Protein AF-A0A851LWY8-F1 (afdb_monomer)

Mean predicted aligned error: 6.27 Å

Sequence (136 aa):
DAVSKYQEVTNNLEFAKELQRSFMALSQDIQKTIKKTARREQLMREEAEQKRLKTVLELQFILEKLGDDEVRNDLKQGSNGVPVLTEEELTMLDEFYKLVYPERDMNMRLNEQYEQASIHLWDLLEGKEKPVCGTT

Secondary structure (DSSP, 8-state):
-HHHHHHHHHHHHHHHHHHHHHHHHHHHHHHHHHHHHHHHHHHHHHHHHHHHHHHHHHHHHHHHHTT-HHHHHHHHH-BTTB-SS-HHHHHHHHHHHHHHS----TTS-HHHHHHHHHHHHHHHHTT----BTTB-

Solvent-accessible surface area (backbone atoms only — not comparable to full-atom values): 7616 Å² total; per-residue (Å²): 119,70,67,61,54,51,52,50,54,50,53,52,51,52,50,50,54,50,51,50,50,50,51,53,52,52,52,52,52,50,54,53,47,53,55,53,49,53,53,50,53,50,51,52,50,53,52,50,52,52,50,51,54,50,51,51,54,53,50,54,54,50,58,60,47,60,74,35,68,68,55,44,51,49,34,45,38,38,67,96,72,45,52,72,43,51,73,68,55,50,49,34,50,54,52,46,42,47,54,63,57,58,76,88,56,89,92,54,57,70,71,64,58,49,50,58,18,49,50,55,53,50,42,58,76,68,64,44,94,48,84,47,69,93,46,91

Foldseek 3Di:
DVVVVVVVVVVVVVVVVVVVVVVVVVVVVVVVVVVVVVVVVVVVVVVVVVVLVVVVVVLLVVLVCLVDPVSVVCQQCDPPRDHVDDPLRSQLSVQLCCQLPPDDDPVDDPVVSNVRNVVSSVCVVVVPQDDDSNGD

pLDDT: mean 94.83, std 5.76, range [61.88, 98.44]

Radius of gyration: 31.28 Å; Cα contacts (8 Å, |Δi|>4): 57; chains: 1; bounding box: 80×29×85 Å

Organism: Corythaeola cristata (NCBI:txid103954)

Structure (mmCIF, N/CA/C/O backbone):
data_AF-A0A851LWY8-F1
#
_entry.id   AF-A0A851LWY8-F1
#
loop_
_atom_site.group_PDB
_atom_site.id
_atom_site.type_symbol
_atom_site.label_atom_id
_atom_site.label_alt_id
_atom_site.label_comp_id
_atom_site.label_asym_id
_atom_site.label_entity_id
_atom_site.label_seq_id
_atom_site.pdbx_PDB_ins_code
_atom_site.Cartn_x
_atom_site.Cartn_y
_atom_site.Cartn_z
_atom_site.occupancy
_atom_site.B_iso_or_equiv
_atom_site.auth_seq_id
_atom_site.auth_comp_id
_atom_site.auth_asym_id
_atom_site.auth_atom_id
_atom_site.pdbx_PDB_model_num
ATOM 1 N N . ASP A 1 1 ? 54.465 13.165 -52.991 1.00 61.88 1 ASP A N 1
ATOM 2 C CA . ASP A 1 1 ? 53.360 13.980 -52.436 1.00 61.88 1 ASP A CA 1
ATOM 3 C C . ASP A 1 1 ? 51.929 13.576 -52.787 1.00 61.88 1 ASP A C 1
ATOM 5 O O . ASP A 1 1 ? 51.082 13.728 -51.920 1.00 61.88 1 ASP A O 1
ATOM 9 N N . ALA A 1 2 ? 51.606 13.003 -53.954 1.00 67.06 2 ALA A N 1
ATOM 10 C CA . ALA A 1 2 ? 50.233 12.524 -54.218 1.00 67.06 2 ALA A CA 1
ATOM 11 C C . ALA A 1 2 ? 49.902 11.170 -53.545 1.00 67.06 2 ALA A C 1
ATOM 13 O O . ALA A 1 2 ? 48.839 11.008 -52.954 1.00 67.06 2 ALA A O 1
ATOM 14 N N . VAL A 1 3 ? 50.843 10.218 -53.580 1.00 72.06 3 VAL A N 1
ATOM 15 C CA . VAL A 1 3 ? 50.663 8.857 -53.029 1.00 72.06 3 VAL A CA 1
ATOM 16 C C . VAL A 1 3 ? 50.501 8.863 -51.501 1.00 72.06 3 VAL A C 1
ATOM 18 O O . VAL A 1 3 ? 49.652 8.156 -50.972 1.00 72.06 3 VAL A O 1
ATOM 21 N N . SER A 1 4 ? 51.256 9.710 -50.792 1.00 76.62 4 SER A N 1
ATOM 22 C CA . SER A 1 4 ? 51.157 9.843 -49.328 1.00 76.62 4 SER A CA 1
ATOM 23 C C . SER A 1 4 ? 49.780 10.363 -48.888 1.00 76.62 4 SER A C 1
ATOM 25 O O . SER A 1 4 ? 49.134 9.770 -48.028 1.00 76.62 4 SER A O 1
ATOM 27 N N . LYS A 1 5 ? 49.268 11.403 -49.565 1.00 81.19 5 LYS A N 1
ATOM 28 C CA . LYS A 1 5 ? 47.926 11.949 -49.303 1.00 81.19 5 LYS A CA 1
ATOM 29 C C . LYS A 1 5 ? 46.814 10.940 -49.594 1.00 81.19 5 LYS A C 1
ATOM 31 O O . LYS A 1 5 ? 45.820 10.905 -48.881 1.00 81.19 5 LYS A O 1
ATOM 36 N N . TYR A 1 6 ? 46.979 10.104 -50.619 1.00 85.00 6 TYR A N 1
ATOM 37 C CA . TYR A 1 6 ? 46.028 9.032 -50.915 1.00 85.00 6 TYR A CA 1
ATOM 38 C C . TYR A 1 6 ? 45.964 7.985 -49.790 1.00 85.00 6 TYR A C 1
ATOM 40 O O . TYR A 1 6 ? 44.871 7.580 -49.388 1.00 85.00 6 TYR A O 1
ATOM 48 N N . GLN A 1 7 ? 47.116 7.585 -49.241 1.00 90.56 7 GLN A N 1
ATOM 49 C CA . GLN A 1 7 ? 47.166 6.641 -48.122 1.00 90.56 7 GLN A CA 1
ATOM 50 C C . GLN A 1 7 ? 46.515 7.225 -46.863 1.00 90.56 7 GLN A C 1
ATOM 52 O O . GLN A 1 7 ? 45.733 6.547 -46.203 1.00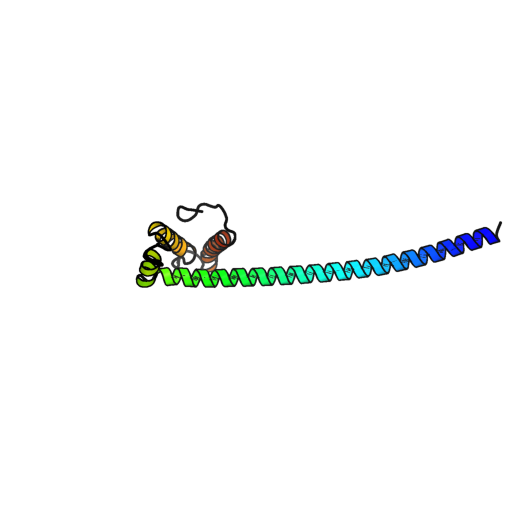 90.56 7 GLN A O 1
ATOM 57 N N . GLU A 1 8 ? 46.781 8.495 -46.559 1.00 90.56 8 GLU A N 1
ATOM 58 C CA . GLU A 1 8 ? 46.174 9.194 -45.423 1.00 90.56 8 GLU A CA 1
ATOM 59 C C . GLU A 1 8 ? 44.643 9.269 -45.544 1.00 90.56 8 GLU A C 1
ATOM 61 O O . GLU A 1 8 ? 43.925 8.936 -44.601 1.00 90.56 8 GLU A O 1
ATOM 66 N N . VAL A 1 9 ? 44.129 9.632 -46.724 1.00 92.69 9 VAL A N 1
ATOM 67 C CA . VAL A 1 9 ? 42.681 9.659 -46.993 1.00 92.69 9 VAL A CA 1
ATOM 68 C C . VAL A 1 9 ? 42.063 8.266 -46.853 1.00 92.69 9 VAL A C 1
ATOM 70 O O . VAL A 1 9 ? 40.976 8.135 -46.291 1.00 92.69 9 VAL A O 1
ATOM 73 N N . THR A 1 10 ? 42.757 7.225 -47.318 1.00 92.75 10 THR A N 1
ATOM 74 C CA . THR A 1 10 ? 42.295 5.834 -47.197 1.00 92.75 10 THR A CA 1
ATOM 75 C C . THR A 1 10 ? 42.211 5.406 -45.730 1.00 92.75 10 THR A C 1
ATOM 77 O O . THR A 1 10 ? 41.168 4.914 -45.300 1.00 92.75 10 THR A O 1
ATOM 80 N N . ASN A 1 11 ? 43.248 5.688 -44.937 1.00 94.44 11 ASN A N 1
ATOM 81 C CA . ASN A 1 11 ? 43.283 5.373 -43.507 1.00 94.44 11 ASN A CA 1
ATOM 82 C C . ASN A 1 11 ? 42.181 6.119 -42.733 1.00 94.44 11 ASN A C 1
ATOM 84 O O . ASN A 1 11 ? 41.481 5.526 -41.915 1.00 94.44 11 ASN A O 1
ATOM 88 N N . ASN A 1 12 ? 41.976 7.410 -43.017 1.00 95.25 12 ASN A N 1
ATOM 89 C CA . ASN A 1 12 ? 40.918 8.203 -42.384 1.00 95.25 12 ASN A CA 1
ATOM 90 C C . ASN A 1 12 ? 39.519 7.680 -42.736 1.00 95.25 12 ASN A C 1
ATOM 92 O O . ASN A 1 12 ? 38.622 7.688 -41.891 1.00 95.25 12 ASN A O 1
ATOM 96 N N . LEU A 1 13 ? 39.322 7.198 -43.968 1.00 95.56 13 LEU A N 1
ATOM 97 C CA . LEU A 1 13 ? 38.064 6.588 -44.390 1.00 95.56 13 LEU A CA 1
ATOM 98 C C . LEU A 1 13 ? 37.806 5.257 -43.670 1.00 95.56 13 LEU A C 1
ATOM 100 O O . LEU A 1 13 ? 36.672 4.994 -43.266 1.00 95.56 13 LEU A O 1
ATOM 104 N N . GLU A 1 14 ? 38.826 4.416 -43.512 1.00 96.12 14 GLU A N 1
ATOM 105 C CA . GLU A 1 14 ? 38.726 3.169 -42.744 1.00 96.12 14 GLU A CA 1
ATOM 106 C C . GLU A 1 14 ? 38.407 3.447 -41.276 1.00 96.12 14 GLU A C 1
ATOM 108 O O . GLU A 1 14 ? 37.432 2.899 -40.754 1.00 96.12 14 GLU A O 1
ATOM 113 N N . PHE A 1 15 ? 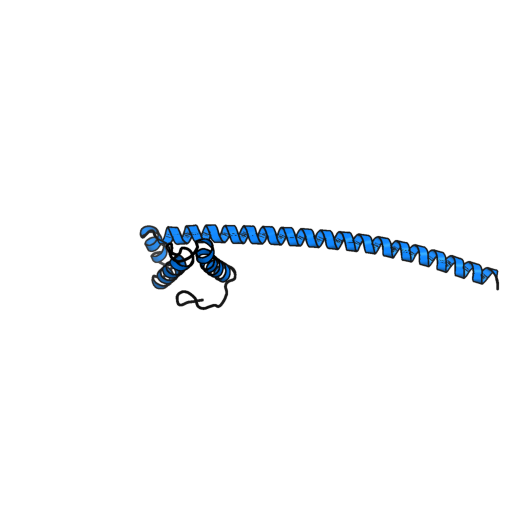39.122 4.392 -40.662 1.00 96.12 15 PHE A N 1
ATOM 114 C CA . PHE A 1 15 ? 38.850 4.849 -39.303 1.00 96.12 15 PHE A CA 1
ATOM 115 C C . PHE A 1 15 ? 37.413 5.359 -39.149 1.00 96.12 15 PHE A C 1
ATOM 117 O O . PHE A 1 15 ? 36.700 4.938 -38.241 1.00 96.12 15 PHE A O 1
ATOM 124 N N . ALA A 1 16 ? 36.937 6.210 -40.063 1.00 97.00 16 ALA A N 1
ATOM 125 C CA . ALA A 1 16 ? 35.568 6.719 -40.024 1.00 97.00 16 ALA A CA 1
ATOM 126 C C . ALA A 1 16 ? 34.523 5.593 -40.138 1.00 97.00 16 ALA A C 1
ATOM 128 O O . ALA A 1 16 ? 33.511 5.616 -39.435 1.00 97.00 16 ALA A O 1
ATOM 129 N N . LYS A 1 17 ? 34.769 4.577 -40.977 1.00 97.25 17 LYS A N 1
ATOM 130 C CA . LYS A 1 17 ? 33.889 3.401 -41.116 1.00 97.25 17 LYS A CA 1
ATOM 131 C C . LYS A 1 17 ? 33.889 2.518 -39.870 1.00 97.25 17 LYS A C 1
ATOM 133 O O . LYS A 1 17 ? 32.857 1.937 -39.531 1.00 97.25 17 LYS A O 1
ATOM 138 N N . GLU A 1 18 ? 35.028 2.350 -39.212 1.00 97.50 18 GLU A N 1
ATOM 139 C CA . GLU A 1 18 ? 35.114 1.625 -37.940 1.00 97.50 18 GLU A CA 1
ATOM 140 C C . GLU A 1 18 ? 34.430 2.394 -36.814 1.00 97.50 18 GLU A C 1
ATOM 142 O O . GLU A 1 18 ? 33.633 1.818 -36.074 1.00 97.50 18 GLU A O 1
ATOM 147 N N . LEU A 1 19 ? 34.647 3.706 -36.747 1.00 97.75 19 LEU A N 1
ATOM 148 C CA . LEU A 1 19 ? 33.991 4.583 -35.789 1.00 97.75 19 LEU A CA 1
ATOM 149 C C . LEU A 1 19 ? 32.467 4.547 -35.958 1.00 97.75 19 LEU A C 1
ATOM 151 O O . LEU A 1 19 ? 31.745 4.365 -34.979 1.00 97.75 19 LEU A O 1
ATOM 155 N N . GLN A 1 20 ? 31.968 4.635 -37.196 1.00 97.50 20 GLN A N 1
ATOM 156 C CA . GLN A 1 20 ? 30.541 4.500 -37.498 1.00 97.50 20 GLN A CA 1
ATOM 157 C C . GLN A 1 20 ? 29.990 3.151 -37.016 1.00 97.50 20 GLN A C 1
ATOM 159 O O . GLN A 1 20 ? 28.939 3.113 -36.374 1.00 97.50 20 GLN A O 1
ATOM 164 N N . ARG A 1 21 ? 30.695 2.045 -37.293 1.00 98.00 21 ARG A N 1
ATOM 165 C CA . ARG A 1 21 ? 30.289 0.703 -36.843 1.00 98.00 21 ARG A CA 1
ATOM 166 C C . ARG A 1 21 ? 30.233 0.612 -35.318 1.00 98.00 21 ARG A C 1
ATOM 168 O O . ARG A 1 21 ? 29.243 0.110 -34.786 1.00 98.00 21 ARG A O 1
ATOM 175 N N . SER A 1 22 ? 31.228 1.163 -34.627 1.00 97.94 22 SER A N 1
ATOM 176 C CA . SER A 1 22 ? 31.259 1.241 -33.163 1.00 97.94 22 SER A CA 1
ATOM 177 C C . SER A 1 22 ? 30.090 2.055 -32.602 1.00 97.94 22 SER A C 1
ATOM 179 O O . SER A 1 22 ? 29.428 1.601 -31.670 1.00 97.94 22 SER A O 1
ATOM 181 N N . PHE A 1 23 ? 29.761 3.207 -33.196 1.00 98.06 23 PHE A N 1
ATOM 182 C CA . PHE A 1 23 ? 28.597 4.004 -32.784 1.00 98.06 23 PHE A CA 1
ATOM 183 C C . PHE A 1 23 ? 27.271 3.277 -33.007 1.00 98.06 23 PHE A C 1
ATOM 185 O O . PHE A 1 23 ? 26.384 3.349 -32.157 1.00 98.06 23 PHE A O 1
ATOM 192 N N . MET A 1 24 ? 27.122 2.558 -34.121 1.00 97.94 24 MET A N 1
ATOM 193 C CA . MET A 1 24 ? 25.915 1.772 -34.385 1.00 97.94 24 MET A CA 1
ATOM 194 C C . MET A 1 24 ? 25.749 0.635 -33.374 1.00 97.94 24 MET A C 1
ATOM 196 O O . MET A 1 24 ? 24.648 0.448 -32.855 1.00 97.94 24 MET A O 1
ATOM 200 N N . ALA A 1 25 ? 26.829 -0.086 -33.059 1.00 98.06 25 ALA A N 1
ATOM 201 C CA . ALA A 1 25 ? 26.817 -1.131 -32.038 1.00 98.06 25 ALA A CA 1
ATOM 202 C C . ALA A 1 25 ? 26.459 -0.555 -30.658 1.00 98.06 25 ALA A C 1
ATOM 204 O O . ALA A 1 25 ? 25.515 -1.022 -30.019 1.00 98.06 25 ALA A O 1
ATOM 205 N N . LEU A 1 26 ? 27.120 0.535 -30.256 1.00 98.00 26 LEU A N 1
ATOM 206 C CA . LEU A 1 26 ? 26.842 1.220 -28.994 1.00 98.00 26 LEU A CA 1
ATOM 207 C C . LEU A 1 26 ? 25.388 1.705 -28.911 1.00 98.00 26 LEU A C 1
ATOM 209 O O . LEU A 1 26 ? 24.731 1.527 -27.888 1.00 98.00 26 LEU A O 1
ATOM 213 N N . SER A 1 27 ? 24.853 2.280 -29.990 1.00 97.81 27 SER A N 1
ATOM 214 C CA . SER A 1 27 ? 23.461 2.737 -30.047 1.00 97.81 27 SER A CA 1
ATOM 215 C C . SER A 1 27 ? 22.469 1.586 -29.842 1.00 97.81 27 SER A C 1
ATOM 217 O O . SER A 1 27 ? 21.505 1.720 -29.081 1.00 97.81 27 SER A O 1
ATOM 219 N N . GLN A 1 28 ? 22.723 0.428 -30.459 1.00 98.12 28 GLN A N 1
ATOM 220 C CA . GLN A 1 28 ? 21.902 -0.770 -30.266 1.00 98.12 28 GLN A CA 1
ATOM 221 C C . GLN A 1 28 ? 21.979 -1.296 -28.829 1.00 98.12 28 GLN A C 1
ATOM 223 O O . GLN A 1 28 ? 20.955 -1.690 -28.265 1.00 98.12 28 GLN A O 1
ATOM 228 N N . ASP A 1 29 ? 23.161 -1.285 -28.220 1.00 98.12 29 ASP A N 1
ATOM 229 C CA . ASP A 1 29 ? 23.343 -1.751 -26.845 1.00 98.12 29 ASP A CA 1
ATOM 230 C C . ASP A 1 29 ? 22.691 -0.811 -25.826 1.00 98.12 29 ASP A C 1
ATOM 232 O O . ASP A 1 29 ? 22.045 -1.279 -24.881 1.00 98.12 29 ASP A O 1
ATOM 236 N N . ILE A 1 30 ? 22.740 0.502 -26.061 1.00 98.12 30 ILE A N 1
ATOM 237 C CA . ILE A 1 30 ? 21.986 1.492 -25.279 1.00 98.12 30 ILE A CA 1
ATOM 238 C C . ILE A 1 30 ? 20.481 1.221 -25.398 1.00 98.12 30 ILE A C 1
ATOM 240 O O . ILE A 1 30 ? 19.796 1.115 -24.382 1.00 98.12 30 ILE A O 1
ATOM 244 N N . GLN A 1 31 ? 19.959 1.026 -26.613 1.00 97.94 31 GLN A N 1
ATOM 245 C CA . GLN A 1 31 ? 18.541 0.711 -26.845 1.00 97.94 31 GLN A CA 1
AT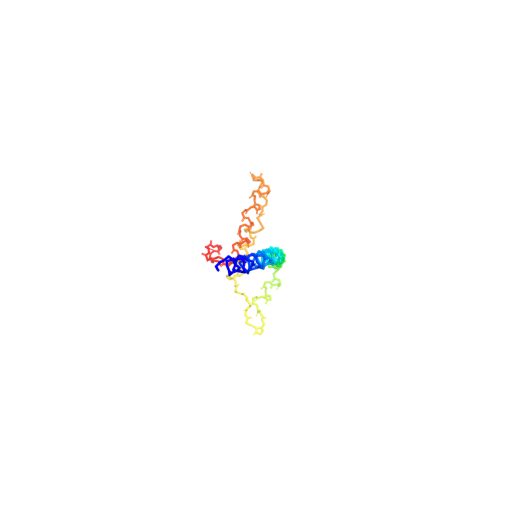OM 246 C C . GLN A 1 31 ? 18.096 -0.564 -26.112 1.00 97.94 31 GLN A C 1
ATOM 248 O O . GLN A 1 31 ? 17.036 -0.585 -25.479 1.00 97.94 31 GLN A O 1
ATOM 253 N N . LYS A 1 32 ? 18.904 -1.631 -26.162 1.00 98.12 32 LYS A N 1
ATOM 254 C CA . LYS A 1 32 ? 18.638 -2.878 -25.426 1.00 98.12 32 LYS A CA 1
ATOM 255 C C . LYS A 1 32 ? 18.640 -2.649 -23.918 1.00 98.12 32 LYS A C 1
ATOM 257 O O . LYS A 1 32 ? 17.750 -3.148 -23.229 1.00 98.12 32 LYS A O 1
ATOM 262 N N . THR A 1 33 ? 19.609 -1.889 -23.416 1.00 98.12 33 THR A N 1
ATOM 263 C CA . THR A 1 33 ? 19.742 -1.584 -21.987 1.00 98.12 33 THR A CA 1
ATOM 264 C C . THR A 1 33 ? 18.549 -0.776 -21.486 1.00 98.12 33 THR A C 1
ATOM 266 O O . THR A 1 33 ? 17.936 -1.176 -20.502 1.00 98.12 33 THR A O 1
ATOM 269 N N . ILE A 1 34 ? 18.135 0.270 -22.209 1.00 98.31 34 ILE A N 1
ATOM 270 C CA . ILE A 1 34 ? 16.945 1.072 -21.882 1.00 98.31 34 ILE A CA 1
ATOM 271 C C . ILE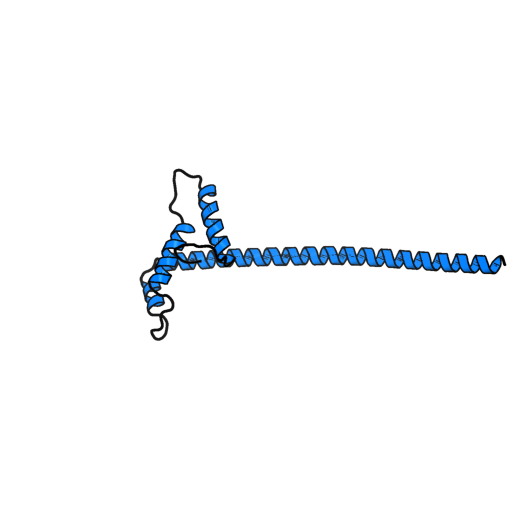 A 1 34 ? 15.703 0.181 -21.791 1.00 98.31 34 ILE A C 1
ATOM 273 O O . ILE A 1 34 ? 14.999 0.208 -20.783 1.00 98.31 34 ILE A O 1
ATOM 277 N N . LYS A 1 35 ? 15.455 -0.665 -22.801 1.00 98.06 35 LYS A N 1
ATOM 278 C CA . LYS A 1 35 ? 14.299 -1.580 -22.799 1.00 98.06 35 LYS A CA 1
ATOM 279 C C . LYS A 1 35 ? 14.345 -2.568 -21.632 1.00 98.06 35 LYS A C 1
ATOM 281 O O . LYS A 1 35 ? 13.317 -2.836 -21.014 1.00 98.06 35 LYS A O 1
ATOM 286 N N . LYS A 1 36 ? 15.526 -3.112 -21.322 1.00 98.25 36 LYS A N 1
ATOM 287 C CA . LYS A 1 36 ? 15.711 -4.060 -20.216 1.00 98.25 36 LYS A CA 1
ATOM 288 C C . LYS A 1 36 ? 15.468 -3.396 -18.860 1.00 98.25 36 LYS A C 1
ATOM 290 O O . LYS A 1 36 ? 14.780 -3.985 -18.029 1.00 98.25 36 LYS A O 1
ATOM 295 N N . THR A 1 37 ? 15.995 -2.193 -18.650 1.00 97.94 37 THR A N 1
ATOM 296 C CA . THR A 1 37 ? 15.795 -1.426 -17.415 1.00 97.94 37 THR A CA 1
ATOM 297 C C . THR A 1 37 ? 14.332 -1.031 -17.248 1.00 97.94 37 THR A C 1
ATOM 299 O O . THR A 1 37 ? 13.757 -1.341 -16.212 1.00 97.94 37 THR A O 1
ATOM 302 N N . ALA A 1 38 ? 13.689 -0.492 -18.288 1.00 98.25 38 ALA A N 1
ATOM 303 C CA . ALA A 1 38 ? 12.272 -0.125 -18.241 1.00 98.25 38 ALA A CA 1
ATOM 304 C C . ALA A 1 38 ? 11.367 -1.325 -17.910 1.00 98.25 38 ALA A C 1
ATOM 306 O O . ALA A 1 38 ? 10.485 -1.225 -17.060 1.00 98.25 38 ALA A O 1
ATOM 307 N N . ARG A 1 39 ? 11.622 -2.491 -18.524 1.00 98.31 39 ARG A N 1
ATOM 308 C CA . ARG A 1 39 ? 10.877 -3.724 -18.222 1.00 98.31 39 ARG A CA 1
ATOM 309 C C . ARG A 1 39 ? 11.098 -4.193 -16.783 1.00 98.31 39 ARG A C 1
ATOM 311 O O . ARG A 1 39 ? 10.161 -4.658 -16.142 1.00 98.31 39 ARG A O 1
ATOM 318 N N . ARG A 1 40 ? 12.331 -4.098 -16.278 1.00 98.31 40 ARG A N 1
ATOM 319 C CA . ARG A 1 40 ? 12.657 -4.468 -14.895 1.00 98.31 40 ARG A CA 1
ATOM 320 C C . ARG A 1 40 ? 11.963 -3.544 -13.897 1.00 98.31 40 ARG A C 1
ATOM 322 O O . ARG A 1 40 ? 11.390 -4.039 -12.936 1.00 98.31 40 ARG A O 1
ATOM 329 N N . GLU A 1 41 ? 11.998 -2.236 -14.132 1.00 98.19 41 GLU A N 1
ATOM 330 C CA . GLU A 1 41 ? 11.315 -1.247 -13.292 1.00 98.19 41 GLU A CA 1
ATOM 331 C C . GLU A 1 41 ? 9.803 -1.454 -13.286 1.00 98.19 41 GLU A C 1
ATOM 333 O O . GLU A 1 41 ? 9.189 -1.392 -12.226 1.00 98.19 41 GLU A O 1
ATOM 338 N N . GLN A 1 42 ? 9.204 -1.746 -14.445 1.00 98.31 42 GLN A N 1
ATOM 339 C CA . GLN A 1 42 ? 7.785 -2.081 -14.523 1.00 98.31 42 GLN A CA 1
ATOM 340 C C . GLN A 1 42 ? 7.452 -3.299 -13.656 1.00 98.31 42 GLN A C 1
ATOM 342 O O . GLN A 1 42 ? 6.562 -3.208 -12.819 1.00 98.31 42 GLN A O 1
ATOM 347 N N . LEU A 1 43 ? 8.200 -4.398 -13.799 1.00 98.38 43 LEU A N 1
ATOM 348 C CA . LEU A 1 43 ? 7.963 -5.611 -13.012 1.00 98.38 43 LEU A CA 1
ATOM 349 C C . LEU A 1 43 ? 8.124 -5.358 -11.504 1.00 98.38 43 LEU A C 1
ATOM 351 O O . LEU A 1 43 ? 7.328 -5.843 -10.709 1.00 98.38 43 LEU A O 1
ATOM 355 N N . MET A 1 44 ? 9.131 -4.573 -11.109 1.00 98.19 44 MET A N 1
ATOM 356 C CA . MET A 1 44 ? 9.339 -4.196 -9.707 1.00 98.19 44 MET A CA 1
ATOM 357 C C . MET A 1 44 ? 8.194 -3.338 -9.157 1.00 98.19 44 MET A C 1
ATOM 359 O O . MET A 1 44 ? 7.806 -3.525 -8.006 1.00 98.19 44 MET A O 1
ATOM 363 N N . ARG A 1 45 ? 7.638 -2.419 -9.960 1.00 98.12 45 ARG A N 1
ATOM 364 C CA . ARG A 1 45 ? 6.455 -1.633 -9.575 1.00 98.12 45 ARG A CA 1
ATOM 365 C C . ARG A 1 45 ? 5.222 -2.518 -9.410 1.00 98.12 45 ARG A C 1
ATOM 367 O O . ARG A 1 45 ? 4.568 -2.425 -8.379 1.00 98.12 45 ARG A O 1
ATOM 374 N N . GLU A 1 46 ? 4.959 -3.413 -10.361 1.00 98.31 46 GLU A N 1
ATOM 375 C CA . GLU A 1 46 ? 3.835 -4.360 -10.292 1.00 98.31 46 GLU A CA 1
ATOM 376 C C . GLU A 1 46 ? 3.945 -5.276 -9.060 1.00 98.31 46 GLU A C 1
ATOM 378 O O . GLU A 1 46 ? 2.966 -5.482 -8.344 1.00 98.31 46 GLU A O 1
ATOM 383 N N . GLU A 1 47 ? 5.144 -5.782 -8.752 1.00 98.38 47 GLU A N 1
ATOM 384 C CA . GLU A 1 47 ? 5.380 -6.592 -7.551 1.00 98.38 47 GLU A CA 1
ATOM 385 C C . GLU A 1 47 ? 5.165 -5.780 -6.261 1.00 98.38 47 GLU A C 1
ATOM 387 O O . GLU A 1 47 ? 4.584 -6.282 -5.296 1.00 98.38 47 GLU A O 1
ATOM 392 N N . ALA A 1 48 ? 5.608 -4.520 -6.231 1.00 97.38 48 ALA A N 1
ATOM 393 C CA . ALA A 1 48 ? 5.395 -3.635 -5.088 1.00 97.38 48 ALA A CA 1
ATOM 394 C C . ALA A 1 48 ? 3.906 -3.310 -4.878 1.00 97.38 48 ALA A C 1
ATOM 396 O O . ALA A 1 48 ? 3.434 -3.325 -3.742 1.00 97.38 48 ALA A O 1
ATOM 397 N N . GLU A 1 49 ? 3.151 -3.072 -5.951 1.00 97.50 49 GLU A N 1
ATOM 398 C CA . GLU A 1 49 ? 1.699 -2.858 -5.898 1.00 97.50 49 GLU A CA 1
ATOM 399 C C . GLU A 1 49 ? 0.957 -4.106 -5.407 1.00 97.50 49 GLU A C 1
ATOM 401 O O . GLU A 1 49 ? 0.093 -3.999 -4.537 1.00 97.50 49 GLU A O 1
ATOM 406 N N . GLN A 1 50 ? 1.340 -5.300 -5.873 1.00 98.38 50 GLN A N 1
ATOM 407 C CA . GLN A 1 50 ? 0.775 -6.560 -5.378 1.00 98.38 50 GLN A CA 1
ATOM 408 C C . GLN A 1 50 ? 1.060 -6.774 -3.888 1.00 98.38 50 GLN A C 1
ATOM 410 O O . GLN A 1 50 ? 0.172 -7.199 -3.148 1.00 98.38 50 GLN A O 1
ATOM 415 N N . LYS A 1 51 ? 2.276 -6.453 -3.425 1.00 98.00 51 LYS A N 1
ATOM 416 C CA . LYS A 1 51 ? 2.623 -6.517 -1.997 1.00 98.00 51 LYS A CA 1
ATOM 417 C C . LYS A 1 51 ? 1.802 -5.531 -1.174 1.00 98.00 51 LYS A C 1
ATOM 419 O O . LYS A 1 51 ? 1.264 -5.935 -0.151 1.00 98.00 51 LYS A O 1
ATOM 424 N N . ARG A 1 52 ? 1.642 -4.287 -1.637 1.00 97.81 52 ARG A N 1
ATOM 425 C CA . ARG A 1 52 ? 0.779 -3.297 -0.972 1.00 97.81 52 ARG A CA 1
ATOM 426 C C . ARG A 1 52 ? -0.663 -3.785 -0.884 1.00 97.81 52 ARG A C 1
ATOM 428 O O . ARG A 1 52 ? -1.237 -3.748 0.197 1.00 97.81 52 ARG A O 1
ATOM 435 N N . LEU A 1 53 ? -1.227 -4.298 -1.980 1.00 98.25 53 LEU A N 1
ATOM 436 C CA . LEU A 1 53 ? -2.589 -4.838 -1.985 1.00 98.25 53 LEU A CA 1
ATOM 437 C C . LEU A 1 53 ? -2.735 -6.007 -1.005 1.00 98.25 53 LEU A C 1
ATOM 439 O O . LEU A 1 53 ? -3.699 -6.049 -0.247 1.00 98.25 53 LEU A O 1
ATOM 443 N N . LYS A 1 54 ? -1.760 -6.922 -0.970 1.00 98.44 54 LYS A N 1
ATOM 444 C CA . LYS A 1 54 ? -1.719 -7.999 0.024 1.00 98.44 54 LYS A CA 1
ATOM 445 C C . LYS A 1 54 ? -1.744 -7.432 1.451 1.00 98.44 54 LYS A C 1
ATOM 447 O O . LYS A 1 54 ? -2.551 -7.887 2.252 1.00 98.44 54 LYS A O 1
ATOM 452 N N . THR A 1 55 ? -0.906 -6.443 1.755 1.00 98.12 55 THR A N 1
ATOM 453 C CA . THR A 1 55 ? -0.847 -5.829 3.090 1.00 98.12 55 THR A CA 1
ATOM 454 C C . THR A 1 55 ? -2.156 -5.135 3.467 1.00 98.12 55 THR A C 1
ATOM 456 O O . THR A 1 55 ? -2.577 -5.242 4.615 1.00 98.12 55 THR A O 1
ATOM 459 N N . VAL A 1 56 ? -2.848 -4.494 2.516 1.00 98.25 56 VAL A N 1
ATOM 460 C CA . VAL A 1 56 ? -4.202 -3.960 2.755 1.00 98.25 56 VAL A CA 1
ATOM 461 C C . VAL A 1 56 ? -5.153 -5.081 3.164 1.00 98.25 56 VAL A C 1
ATOM 463 O O . VAL A 1 56 ? -5.839 -4.939 4.168 1.00 98.25 56 VAL A O 1
ATOM 466 N N . LEU A 1 57 ? -5.171 -6.204 2.442 1.00 98.19 57 LEU A N 1
ATOM 467 C CA . LEU A 1 57 ? -6.054 -7.333 2.765 1.00 98.19 57 LEU A CA 1
ATOM 468 C C . LEU A 1 57 ? -5.730 -7.961 4.132 1.00 98.19 57 LEU A C 1
ATOM 470 O O . LEU A 1 57 ? -6.641 -8.327 4.871 1.00 98.19 57 LEU A O 1
ATOM 474 N N . GLU A 1 58 ? -4.447 -8.071 4.485 1.00 98.12 58 GLU A N 1
ATOM 475 C CA . GLU A 1 58 ? -4.012 -8.551 5.805 1.00 98.12 58 GLU A CA 1
ATOM 476 C C . GLU A 1 58 ? -4.476 -7.609 6.923 1.00 98.12 58 GLU A C 1
ATOM 478 O O . GLU A 1 58 ? -5.046 -8.066 7.912 1.00 98.12 58 GLU A O 1
ATOM 483 N N . LEU A 1 59 ? -4.290 -6.298 6.751 1.00 97.62 59 LEU A N 1
ATOM 484 C CA . LEU A 1 59 ? -4.749 -5.290 7.706 1.00 97.62 59 LEU A CA 1
ATOM 485 C C . LEU A 1 59 ? -6.269 -5.323 7.871 1.00 97.62 59 LEU A C 1
ATOM 487 O O . LEU A 1 59 ? -6.767 -5.300 8.990 1.00 97.62 59 LEU A O 1
ATOM 491 N N . GLN A 1 60 ? -6.996 -5.389 6.761 1.00 96.38 60 GLN A N 1
ATOM 492 C CA . GLN A 1 60 ? -8.451 -5.488 6.741 1.00 96.38 60 GLN A CA 1
ATOM 493 C C . GLN A 1 60 ? -8.948 -6.681 7.561 1.00 96.38 60 GLN A C 1
ATOM 495 O O . GLN A 1 60 ? -9.809 -6.519 8.423 1.00 96.38 60 GLN A O 1
ATOM 500 N N . PHE A 1 61 ? -8.340 -7.852 7.358 1.00 97.00 61 PHE A N 1
ATOM 501 C CA . PHE A 1 61 ? -8.626 -9.042 8.154 1.00 97.00 61 PHE A CA 1
ATOM 502 C C . PHE A 1 61 ? -8.314 -8.835 9.642 1.00 97.00 61 PHE A C 1
ATOM 504 O O . PHE A 1 61 ? -9.114 -9.212 10.494 1.00 97.00 61 PHE A O 1
ATOM 511 N N . ILE A 1 62 ? -7.164 -8.237 9.967 1.00 96.06 62 ILE A N 1
ATOM 512 C CA . ILE A 1 62 ? -6.771 -7.983 11.359 1.00 96.06 62 ILE A CA 1
ATOM 513 C C . ILE A 1 62 ? -7.780 -7.060 12.040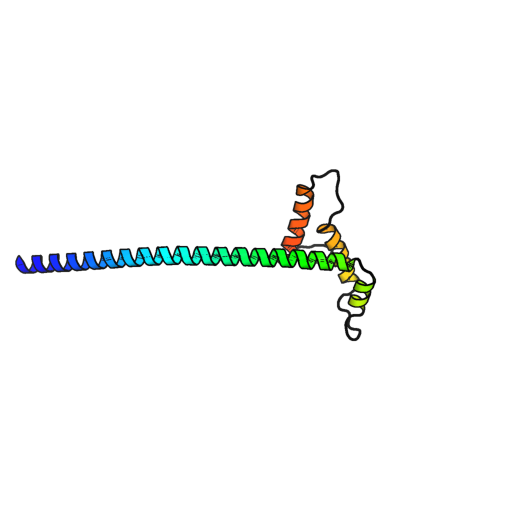 1.00 96.06 62 ILE A C 1
ATOM 515 O O . ILE A 1 62 ? -8.266 -7.402 13.112 1.00 96.06 62 ILE A O 1
ATOM 519 N N . LEU A 1 63 ? -8.128 -5.930 11.421 1.00 96.75 63 LEU A N 1
ATOM 520 C CA . LEU A 1 63 ? -9.068 -4.976 12.008 1.00 96.75 63 LEU A CA 1
ATOM 521 C C . LEU A 1 63 ? -10.458 -5.594 12.211 1.00 96.75 63 LEU A C 1
ATOM 523 O O . LEU A 1 63 ? -11.081 -5.356 13.239 1.00 96.75 63 LEU A O 1
ATOM 527 N N . GLU A 1 64 ? -10.917 -6.446 11.290 1.00 96.00 64 GLU A N 1
ATOM 528 C CA . GLU A 1 64 ? -12.160 -7.204 11.471 1.00 96.00 64 GLU A CA 1
ATOM 529 C C . GLU A 1 64 ? -12.072 -8.161 12.674 1.00 96.00 64 GLU A C 1
ATOM 531 O O . GLU A 1 64 ? -13.010 -8.260 13.466 1.00 96.00 64 GLU A O 1
ATOM 536 N N . LYS A 1 65 ? -10.926 -8.829 12.869 1.00 96.00 65 LYS A N 1
ATOM 537 C CA . LYS A 1 65 ? -10.688 -9.701 14.032 1.00 96.00 65 LYS A CA 1
ATOM 538 C C . LYS A 1 65 ? -10.574 -8.956 15.354 1.00 96.00 65 LYS A C 1
ATOM 540 O O . LYS A 1 65 ? -10.878 -9.548 16.384 1.00 96.00 65 LYS A O 1
ATOM 545 N N . LEU A 1 66 ? -10.207 -7.679 15.348 1.00 96.12 66 LEU A N 1
ATOM 546 C CA . LEU A 1 66 ? -10.203 -6.855 16.560 1.00 96.12 66 LEU A CA 1
ATOM 547 C C . LEU A 1 66 ? -11.607 -6.499 17.063 1.00 96.12 66 LEU A C 1
ATOM 549 O O . LEU A 1 66 ? -11.717 -5.960 18.162 1.00 96.12 66 LEU A O 1
ATOM 553 N N . GLY A 1 67 ? -12.663 -6.822 16.309 1.00 94.25 67 GLY A N 1
ATOM 554 C CA . GLY A 1 67 ? -14.044 -6.786 16.796 1.00 94.25 67 GLY A CA 1
ATOM 555 C C . GLY A 1 67 ? -14.433 -7.976 17.685 1.00 94.25 67 GLY A C 1
ATOM 556 O O . GLY A 1 67 ? -15.534 -7.978 18.229 1.00 94.25 67 GLY A O 1
ATOM 557 N N . ASP A 1 68 ? -13.569 -8.988 17.823 1.00 97.25 68 ASP A N 1
ATOM 558 C CA . ASP A 1 68 ? -13.788 -10.160 18.674 1.00 97.25 68 ASP A CA 1
ATOM 559 C C . ASP A 1 68 ? -13.164 -9.949 20.064 1.00 97.25 68 ASP A C 1
ATOM 561 O O . ASP A 1 68 ? -11.949 -9.778 20.201 1.00 97.25 68 ASP A O 1
ATOM 565 N N . ASP A 1 69 ? -13.995 -9.980 21.108 1.00 96.44 69 ASP A N 1
ATOM 566 C CA . ASP A 1 69 ? -13.566 -9.778 22.493 1.00 96.44 69 ASP A CA 1
ATOM 567 C C . ASP A 1 69 ? -12.539 -10.821 22.961 1.00 96.44 69 ASP A C 1
ATOM 569 O O . ASP A 1 69 ? -11.653 -10.483 23.750 1.00 96.44 69 ASP A O 1
ATOM 573 N N . GLU A 1 70 ? -12.613 -12.071 22.486 1.00 95.75 70 GLU A N 1
ATOM 574 C CA . GLU A 1 70 ? -11.622 -13.101 22.828 1.00 95.75 70 GLU A CA 1
ATOM 575 C C . GLU A 1 70 ? -10.256 -12.733 22.244 1.00 95.75 70 GLU A C 1
ATOM 577 O O . GLU A 1 70 ? -9.262 -12.702 22.971 1.00 95.75 70 GLU A O 1
ATOM 582 N N . VAL A 1 71 ? -10.218 -12.321 20.973 1.00 95.25 71 VAL A N 1
ATOM 583 C CA . VAL A 1 71 ? -8.986 -11.873 20.302 1.00 95.25 71 VAL A CA 1
ATOM 584 C C . VAL A 1 71 ? -8.389 -10.653 21.005 1.00 95.25 71 VAL A C 1
ATOM 586 O O . VAL A 1 71 ? -7.181 -10.599 21.244 1.00 95.25 71 VAL A O 1
ATOM 589 N N . ARG A 1 72 ? -9.215 -9.669 21.377 1.00 96.31 72 ARG A N 1
ATOM 590 C CA . ARG A 1 72 ? -8.748 -8.481 22.112 1.00 96.31 72 ARG A CA 1
ATOM 591 C C . ARG A 1 72 ? -8.184 -8.850 23.479 1.00 96.31 72 ARG A C 1
ATOM 593 O O . ARG A 1 72 ? -7.156 -8.310 23.887 1.00 96.31 72 ARG A O 1
ATOM 600 N N . ASN A 1 73 ? -8.849 -9.749 24.200 1.00 94.75 73 ASN A N 1
ATOM 601 C CA . ASN A 1 73 ? -8.382 -10.210 25.503 1.00 94.75 73 ASN A CA 1
ATOM 602 C C . ASN A 1 73 ? -7.053 -10.961 25.387 1.00 94.75 73 ASN A C 1
ATOM 604 O O . ASN A 1 73 ? -6.152 -10.696 26.185 1.00 94.75 73 ASN A O 1
ATOM 608 N N . ASP A 1 74 ? -6.894 -11.805 24.371 1.00 94.25 74 ASP A N 1
ATOM 609 C CA . ASP A 1 74 ? -5.640 -12.503 24.087 1.00 94.25 74 ASP A CA 1
ATOM 610 C C . ASP A 1 74 ? -4.503 -11.523 23.772 1.00 94.25 74 ASP A C 1
ATOM 612 O O . ASP A 1 74 ? -3.396 -11.674 24.288 1.00 94.25 74 ASP A O 1
ATOM 616 N N . LEU A 1 75 ? -4.763 -10.469 22.992 1.00 94.94 75 LEU A N 1
ATOM 617 C CA . LEU A 1 75 ? -3.765 -9.435 22.684 1.00 94.94 75 LEU A CA 1
ATOM 618 C C . LEU A 1 75 ? -3.372 -8.610 23.917 1.00 94.94 75 LEU A C 1
ATOM 620 O O . LEU A 1 75 ? -2.195 -8.279 24.079 1.00 94.94 75 LEU A O 1
ATOM 624 N N . LYS A 1 76 ? -4.321 -8.324 24.814 1.00 94.56 76 LYS A N 1
ATOM 625 C CA . LYS A 1 76 ? -4.050 -7.624 26.081 1.00 94.56 76 LYS A CA 1
ATOM 626 C C . LYS A 1 76 ? -3.283 -8.475 27.083 1.00 94.56 76 LYS A C 1
ATOM 628 O O . LYS A 1 76 ? -2.474 -7.945 27.837 1.00 94.56 76 LYS A O 1
ATOM 633 N N . GLN A 1 77 ? -3.536 -9.780 27.124 1.00 92.69 77 GLN A N 1
ATOM 634 C CA . GLN A 1 77 ? -2.790 -10.700 27.988 1.00 92.69 77 GLN A CA 1
ATOM 635 C C . GLN A 1 77 ? -1.404 -11.010 27.412 1.00 92.69 77 GLN A C 1
ATOM 637 O O . GLN A 1 77 ? -0.424 -11.119 28.155 1.00 92.69 77 GLN A O 1
ATOM 642 N N . GLY A 1 78 ? -1.337 -11.132 26.087 1.00 89.62 78 GLY A N 1
ATOM 643 C CA . GLY A 1 78 ? -0.155 -11.465 25.314 1.00 89.62 78 GLY A CA 1
ATOM 644 C C . GLY A 1 78 ? 0.518 -12.769 25.738 1.00 89.62 78 GLY A C 1
ATOM 645 O O . GLY A 1 78 ? -0.115 -13.698 26.238 1.00 89.62 78 GLY A O 1
ATOM 646 N N . SER A 1 79 ? 1.828 -12.869 25.506 1.00 83.62 79 SER A N 1
ATOM 647 C CA . SER A 1 79 ? 2.603 -14.073 25.832 1.00 83.62 79 SER A CA 1
ATOM 648 C C . SER A 1 79 ? 3.368 -13.878 27.134 1.00 83.62 79 SER A C 1
ATOM 650 O O . SER A 1 79 ? 4.043 -12.867 27.321 1.00 83.62 79 SER A O 1
ATOM 652 N N . ASN A 1 80 ? 3.273 -14.848 28.047 1.00 80.19 80 ASN A N 1
ATOM 653 C CA . ASN A 1 80 ? 3.859 -14.774 29.391 1.00 80.19 80 ASN A CA 1
ATOM 654 C C . ASN A 1 80 ? 3.406 -13.540 30.202 1.00 80.19 80 ASN A C 1
ATOM 656 O O . ASN A 1 80 ? 4.159 -13.041 31.037 1.00 80.19 80 ASN A O 1
ATOM 660 N N . GLY A 1 81 ? 2.188 -13.043 29.952 1.00 79.44 81 GLY A N 1
ATOM 661 C CA . GLY A 1 81 ? 1.626 -11.877 30.639 1.00 79.44 81 GLY A CA 1
ATOM 662 C C . GLY A 1 81 ? 2.196 -10.529 30.189 1.00 79.44 81 GLY A C 1
ATOM 663 O O . GLY A 1 81 ? 1.935 -9.528 30.852 1.00 79.44 81 GLY A O 1
ATOM 664 N N . VAL A 1 82 ? 2.989 -10.491 29.109 1.00 81.19 82 VAL A N 1
ATOM 665 C CA . VAL A 1 82 ? 3.427 -9.244 28.467 1.00 81.19 82 VAL A CA 1
ATOM 666 C C . VAL A 1 82 ? 2.403 -8.884 27.388 1.00 81.19 82 VAL A C 1
ATOM 668 O O . VAL A 1 82 ? 2.341 -9.613 26.393 1.00 81.19 82 VAL A O 1
ATOM 671 N N . PRO A 1 83 ? 1.626 -7.794 27.556 1.00 88.56 83 PRO A N 1
ATOM 672 C CA . PRO A 1 83 ? 0.632 -7.370 26.575 1.00 88.56 83 PRO A CA 1
ATOM 673 C C . PRO A 1 83 ? 1.258 -7.155 25.198 1.00 88.56 83 PRO A C 1
ATOM 675 O O . PRO A 1 83 ? 2.341 -6.578 25.089 1.00 88.56 83 PRO A O 1
ATOM 678 N N . VAL A 1 84 ? 0.568 -7.605 24.151 1.00 94.25 84 VAL A N 1
ATOM 679 C CA . VAL A 1 84 ? 0.930 -7.285 22.762 1.00 94.25 84 VAL A CA 1
ATOM 680 C C . VAL A 1 84 ? 0.449 -5.882 22.407 1.00 94.25 84 VAL A C 1
ATOM 682 O O . VAL A 1 84 ? 1.165 -5.166 21.717 1.00 94.25 84 VAL A O 1
ATOM 685 N N . LEU A 1 85 ? -0.743 -5.507 22.885 1.00 95.25 85 LEU A N 1
ATOM 686 C CA . LEU A 1 85 ? -1.327 -4.177 22.721 1.00 95.25 85 LEU A CA 1
ATOM 687 C C . LEU A 1 85 ? -1.942 -3.695 24.037 1.00 95.25 85 LEU A C 1
ATOM 689 O O . LEU A 1 85 ? -2.522 -4.491 24.784 1.00 95.25 85 LEU A O 1
ATOM 693 N N . THR A 1 86 ? -1.848 -2.395 24.307 1.00 94.62 86 THR A N 1
ATOM 694 C CA . THR A 1 86 ? -2.579 -1.748 25.405 1.00 94.62 86 THR A CA 1
ATOM 695 C C . THR A 1 86 ? -4.034 -1.452 25.024 1.00 94.62 86 THR A C 1
ATOM 697 O O . THR A 1 86 ? -4.428 -1.532 23.859 1.00 94.62 86 THR A O 1
ATOM 700 N N . GLU A 1 87 ? -4.863 -1.101 26.011 1.00 94.75 87 GLU A N 1
ATOM 701 C CA . GLU A 1 87 ? -6.251 -0.689 25.753 1.00 94.75 87 GLU A CA 1
ATOM 702 C C . GLU A 1 87 ? -6.305 0.613 24.935 1.00 94.75 87 GLU A C 1
ATOM 704 O O . GLU A 1 87 ? -7.159 0.768 24.062 1.00 94.75 87 GLU A O 1
ATOM 709 N N . GLU A 1 88 ? -5.363 1.531 25.167 1.00 95.38 88 GLU A N 1
ATOM 710 C CA . GLU A 1 88 ? -5.233 2.758 24.381 1.00 95.38 88 GLU A CA 1
ATOM 711 C C . GLU A 1 88 ? -4.872 2.449 22.923 1.00 95.38 88 GLU A C 1
ATOM 713 O O . GLU A 1 88 ? -5.477 3.014 22.013 1.00 95.38 88 GLU A O 1
ATOM 718 N N . GLU A 1 89 ? -3.940 1.522 22.682 1.00 95.56 89 GLU A N 1
ATOM 719 C CA . GLU A 1 89 ? -3.566 1.090 21.329 1.00 95.56 89 GLU A CA 1
ATOM 720 C C . GLU A 1 89 ? -4.724 0.415 20.594 1.00 95.56 89 GLU A C 1
ATOM 722 O O . GLU A 1 89 ? -4.974 0.718 19.427 1.00 95.56 89 GLU A O 1
ATOM 727 N N . LEU A 1 90 ? -5.485 -0.436 21.280 1.00 96.44 90 LEU A N 1
ATOM 728 C CA . LEU A 1 90 ? -6.688 -1.042 20.715 1.00 96.44 90 LEU A CA 1
ATOM 729 C C . LEU A 1 90 ? -7.759 0.008 20.388 1.00 96.44 90 LEU A C 1
ATOM 731 O O . LEU A 1 90 ? -8.358 -0.049 19.318 1.00 96.44 90 LEU A O 1
ATOM 735 N N . THR A 1 91 ? -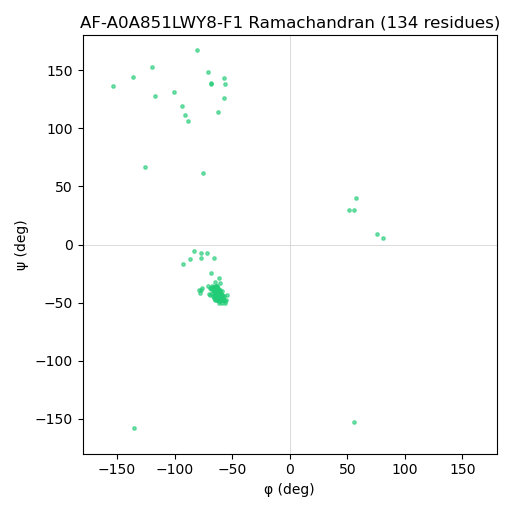7.941 1.012 21.250 1.00 96.25 91 THR A N 1
ATOM 736 C CA . THR A 1 91 ? -8.865 2.130 20.993 1.00 96.25 91 THR A CA 1
ATOM 737 C C . THR A 1 91 ? -8.438 2.931 19.758 1.00 96.25 91 THR A C 1
ATOM 739 O O . THR A 1 91 ? -9.278 3.303 18.939 1.00 96.25 91 THR A O 1
ATOM 742 N N . MET A 1 92 ? -7.134 3.171 19.569 1.00 96.94 92 MET A N 1
ATOM 743 C CA . MET A 1 92 ? -6.623 3.828 18.357 1.00 96.94 92 MET A CA 1
ATOM 744 C C . MET A 1 92 ? -6.926 3.011 17.093 1.00 96.94 92 MET A C 1
ATOM 746 O O . MET A 1 92 ? -7.305 3.585 16.070 1.00 96.94 92 MET A O 1
ATOM 750 N N . LEU A 1 93 ? -6.812 1.681 17.164 1.00 97.00 93 LEU A N 1
ATOM 751 C CA . LEU A 1 93 ? -7.161 0.784 16.058 1.00 97.00 93 LEU A CA 1
ATOM 752 C C . LEU A 1 93 ? -8.669 0.770 15.774 1.00 97.00 93 LEU A C 1
ATOM 754 O O . LEU A 1 93 ? -9.053 0.733 14.606 1.00 97.00 93 LEU A O 1
ATOM 758 N N . ASP A 1 94 ? -9.517 0.877 16.799 1.00 97.06 94 ASP A N 1
ATOM 759 C CA . ASP A 1 94 ? -10.973 0.990 16.635 1.00 97.06 94 ASP A CA 1
ATOM 760 C C . ASP A 1 94 ? -11.357 2.299 15.927 1.00 97.06 94 ASP A C 1
ATOM 762 O O . ASP A 1 94 ? -12.202 2.312 15.027 1.00 97.06 94 ASP A O 1
ATOM 766 N N . GLU A 1 95 ? -10.717 3.414 16.292 1.00 97.38 95 GLU A N 1
ATOM 767 C CA . GLU A 1 95 ? -10.920 4.691 15.604 1.00 97.38 95 GLU A CA 1
ATOM 768 C C . GLU A 1 95 ? -10.407 4.643 14.162 1.00 97.38 95 GLU A C 1
ATOM 770 O O . GLU A 1 95 ? -11.069 5.152 13.256 1.00 97.38 95 GLU A O 1
ATOM 775 N N . PHE A 1 96 ? -9.266 3.993 13.915 1.00 97.81 96 PHE A N 1
ATOM 776 C CA . PHE A 1 96 ? -8.747 3.827 12.559 1.00 97.81 96 PHE A CA 1
ATOM 777 C C . PHE A 1 96 ? -9.656 2.938 11.705 1.00 97.81 96 PHE A C 1
ATOM 779 O O . PHE A 1 96 ? -9.911 3.258 10.541 1.00 97.81 96 PHE A O 1
ATOM 786 N N . TYR A 1 97 ? -10.211 1.867 12.280 1.00 97.62 97 TYR A N 1
ATOM 787 C CA . TYR A 1 97 ? -11.163 0.986 11.604 1.00 97.62 97 TYR A CA 1
ATOM 788 C C . TYR A 1 97 ? -12.355 1.765 11.043 1.00 97.62 97 TYR A C 1
ATOM 790 O O . TYR A 1 97 ? -12.696 1.587 9.876 1.00 97.62 97 TYR A O 1
ATOM 798 N N . LYS A 1 98 ? -12.922 2.711 11.802 1.00 96.31 98 LYS A N 1
ATOM 799 C CA . LYS A 1 98 ? -14.033 3.565 11.336 1.00 96.31 98 LYS A CA 1
ATOM 800 C C . LYS A 1 98 ? -13.666 4.438 10.128 1.00 96.31 98 LYS A C 1
ATOM 802 O O . LYS A 1 98 ? -14.544 4.770 9.336 1.00 96.31 98 LYS A O 1
ATOM 807 N N . LEU A 1 99 ? -12.394 4.817 9.974 1.00 96.50 99 LEU A N 1
ATOM 808 C CA . LEU A 1 99 ? -11.922 5.621 8.839 1.00 96.50 99 LEU A CA 1
ATOM 809 C C . LEU A 1 99 ? -11.778 4.795 7.557 1.00 96.50 99 LEU A C 1
ATOM 811 O O . LEU A 1 99 ? -12.095 5.281 6.470 1.00 96.50 99 LEU A O 1
ATOM 815 N N . VAL A 1 100 ? -11.291 3.557 7.674 1.00 96.69 100 VAL A N 1
ATOM 816 C CA . VAL A 1 100 ? -11.043 2.676 6.517 1.00 96.69 100 VAL A CA 1
ATOM 817 C C . VAL A 1 100 ? -12.230 1.766 6.180 1.00 96.69 100 VAL A C 1
ATOM 819 O O . VAL A 1 100 ? -12.332 1.283 5.052 1.00 96.69 100 VAL A O 1
ATOM 822 N N . TYR A 1 101 ? -13.165 1.607 7.119 1.00 95.19 101 TYR A N 1
ATOM 823 C CA . TYR A 1 101 ? -14.470 0.962 6.967 1.00 95.19 101 TYR A CA 1
ATOM 824 C C . TYR A 1 101 ? -15.600 1.898 7.413 1.00 95.19 101 TYR A C 1
ATOM 826 O O . TYR A 1 101 ? -16.280 1.633 8.407 1.00 95.19 101 TYR A O 1
ATOM 834 N N . PRO A 1 102 ? -15.824 3.009 6.693 1.00 94.38 102 PRO A N 1
ATOM 835 C CA . PRO A 1 102 ? -16.853 3.957 7.081 1.00 94.38 102 PRO A CA 1
ATOM 836 C C . PRO A 1 102 ? -18.250 3.351 6.908 1.00 94.38 102 PRO A C 1
ATOM 838 O O . PRO A 1 102 ? -18.551 2.713 5.893 1.00 94.38 102 PRO A O 1
ATOM 841 N N . GLU A 1 103 ? -19.138 3.606 7.871 1.00 94.06 103 GLU A N 1
ATOM 842 C CA . GLU A 1 103 ? -20.564 3.317 7.711 1.00 94.06 103 GLU A CA 1
ATOM 843 C C . GLU A 1 103 ? -21.116 4.037 6.478 1.00 94.06 103 GLU A C 1
ATOM 845 O O . GLU A 1 103 ? -20.724 5.161 6.159 1.00 94.06 103 GLU A O 1
ATOM 850 N N . ARG A 1 104 ? -22.038 3.393 5.756 1.00 95.06 104 ARG A N 1
ATOM 851 C CA . ARG A 1 104 ? -22.536 3.915 4.482 1.00 95.06 104 ARG A CA 1
ATOM 852 C C . ARG A 1 104 ? -23.245 5.263 4.670 1.00 95.06 104 ARG A C 1
ATOM 854 O O . ARG A 1 104 ? -24.353 5.310 5.197 1.00 95.06 104 ARG A O 1
ATOM 861 N N . ASP A 1 105 ? -22.666 6.332 4.119 1.00 94.75 105 ASP A N 1
ATOM 862 C CA . ASP A 1 105 ? -23.298 7.654 4.098 1.00 94.75 105 ASP A CA 1
ATOM 863 C C . ASP A 1 105 ? -24.180 7.800 2.854 1.00 94.75 105 ASP A C 1
ATOM 865 O O . ASP A 1 105 ? -23.699 7.964 1.729 1.00 94.75 105 ASP A O 1
ATOM 869 N N . MET A 1 106 ? -25.498 7.752 3.051 1.00 95.44 106 MET A N 1
ATOM 870 C CA . MET A 1 106 ? -26.477 7.840 1.964 1.00 95.44 106 MET A CA 1
ATOM 871 C C . MET A 1 106 ? -26.493 9.205 1.256 1.00 95.44 106 MET A C 1
ATOM 873 O O . MET A 1 106 ? -27.077 9.306 0.177 1.00 95.44 106 MET A O 1
ATOM 877 N N . ASN A 1 107 ? -25.831 10.228 1.807 1.00 96.25 107 ASN A N 1
ATOM 878 C CA . ASN A 1 107 ? -25.720 11.557 1.197 1.00 96.25 107 ASN A CA 1
ATOM 879 C C . ASN A 1 107 ? -24.543 11.687 0.216 1.00 96.25 107 ASN A C 1
ATOM 881 O O . ASN A 1 107 ? -24.479 12.658 -0.535 1.00 96.25 107 ASN A O 1
ATOM 885 N N . MET A 1 108 ? -23.624 10.719 0.202 1.00 95.19 108 MET A N 1
ATOM 886 C CA . MET A 1 108 ? -22.412 10.733 -0.621 1.00 95.19 108 MET A CA 1
ATOM 887 C C . MET A 1 108 ? -22.394 9.540 -1.577 1.00 95.19 108 MET A C 1
ATOM 889 O O . MET A 1 108 ? -22.972 8.486 -1.289 1.00 95.19 108 MET A O 1
ATOM 893 N N . ARG A 1 109 ? -21.725 9.654 -2.729 1.00 95.19 109 ARG A N 1
ATOM 894 C CA . ARG A 1 109 ? -21.546 8.494 -3.612 1.00 95.19 109 ARG A CA 1
ATOM 895 C C . ARG A 1 109 ? -20.563 7.501 -2.999 1.00 95.19 109 ARG A C 1
ATOM 897 O O . ARG A 1 109 ? -19.611 7.879 -2.328 1.00 95.19 109 ARG A O 1
ATOM 904 N N . LEU A 1 110 ? -20.762 6.216 -3.281 1.00 92.31 110 LEU A N 1
ATOM 905 C CA . LEU A 1 110 ? -19.908 5.157 -2.740 1.00 92.31 110 LEU A CA 1
ATOM 906 C C . LEU A 1 110 ? -18.425 5.365 -3.092 1.00 92.31 110 LEU A C 1
ATOM 908 O O . LEU A 1 110 ? -17.563 5.235 -2.234 1.00 92.31 110 LEU A O 1
ATOM 912 N N . ASN A 1 111 ? -18.128 5.721 -4.342 1.00 93.69 111 ASN A N 1
ATOM 913 C CA . ASN A 1 111 ? -16.755 5.948 -4.792 1.00 93.69 111 ASN A CA 1
ATOM 914 C C . ASN A 1 111 ? -16.100 7.157 -4.103 1.00 93.69 111 ASN A C 1
ATOM 916 O O . ASN A 1 111 ? -14.918 7.103 -3.800 1.00 93.69 111 ASN A O 1
ATOM 920 N N . GLU A 1 112 ? -16.861 8.219 -3.831 1.00 93.81 112 GLU A N 1
ATOM 921 C CA . GLU A 1 112 ? -16.374 9.399 -3.101 1.00 93.81 112 GLU A CA 1
ATOM 922 C C . GLU A 1 112 ? -16.082 9.058 -1.635 1.00 93.81 112 GLU A C 1
ATOM 924 O O . GLU A 1 112 ? -15.072 9.492 -1.088 1.00 93.81 112 GLU A O 1
ATOM 929 N N . GLN A 1 113 ? -16.918 8.217 -1.017 1.00 93.81 113 GLN A N 1
ATOM 930 C CA . GLN A 1 113 ? -16.714 7.764 0.357 1.00 93.81 113 GLN A CA 1
ATOM 931 C C . GLN A 1 113 ? -15.418 6.958 0.508 1.00 93.81 113 GLN A C 1
ATOM 933 O O . GLN A 1 113 ? -14.629 7.199 1.422 1.00 93.81 113 GLN A O 1
ATOM 938 N N . TYR A 1 114 ? -15.177 6.025 -0.413 1.00 95.88 114 TYR A N 1
ATOM 939 C CA . TYR A 1 114 ? -13.979 5.189 -0.384 1.00 95.88 114 TYR A CA 1
ATOM 940 C C . TYR A 1 114 ? -12.714 5.898 -0.881 1.00 95.88 114 TYR A C 1
ATOM 942 O O . TYR A 1 114 ? -11.618 5.401 -0.630 1.00 95.88 114 TYR A O 1
ATOM 950 N N . GLU A 1 115 ? -12.827 7.073 -1.506 1.00 96.25 115 GLU A N 1
ATOM 951 C CA . GLU A 1 115 ? -11.666 7.921 -1.799 1.00 96.25 115 GLU A CA 1
ATOM 952 C C . GLU A 1 115 ? -10.972 8.364 -0.500 1.00 96.25 115 GLU A C 1
ATOM 954 O O . GLU A 1 115 ? -9.753 8.296 -0.395 1.00 96.25 115 GLU A O 1
ATOM 959 N N . GLN A 1 116 ? -11.729 8.748 0.535 1.00 93.00 116 GLN A N 1
ATOM 960 C CA . GLN A 1 116 ? -11.136 9.132 1.824 1.00 93.00 116 GLN A CA 1
ATOM 961 C C . GLN A 1 116 ? -10.534 7.929 2.563 1.00 93.00 116 GLN A C 1
ATOM 963 O O . GLN A 1 116 ? -9.415 8.004 3.070 1.00 93.00 116 GLN A O 1
ATOM 968 N N . ALA A 1 117 ? -11.240 6.794 2.568 1.00 96.25 117 ALA A N 1
ATOM 969 C CA . ALA A 1 117 ? -10.738 5.549 3.152 1.00 96.25 117 ALA A CA 1
ATOM 970 C C . ALA A 1 117 ? -9.426 5.088 2.486 1.00 96.25 117 ALA A C 1
ATOM 972 O O . ALA A 1 117 ? -8.500 4.645 3.171 1.00 96.25 117 ALA A O 1
ATOM 973 N N . SER A 1 118 ? -9.315 5.228 1.158 1.00 96.94 118 SER A N 1
ATOM 974 C CA . SER A 1 118 ? -8.109 4.843 0.418 1.00 96.94 118 SER A CA 1
ATOM 975 C C . SER A 1 118 ? -6.903 5.713 0.784 1.00 96.94 118 SER A C 1
ATOM 977 O O . SER A 1 118 ? -5.799 5.185 0.916 1.00 96.94 118 SER A O 1
ATOM 979 N N . ILE A 1 119 ? -7.109 7.011 1.035 1.00 96.75 119 ILE A N 1
ATOM 980 C CA . ILE A 1 119 ? -6.056 7.926 1.496 1.00 96.75 119 ILE A CA 1
ATOM 981 C C . ILE A 1 119 ? -5.544 7.511 2.878 1.00 96.75 119 ILE A C 1
ATOM 983 O O . ILE A 1 119 ? -4.334 7.492 3.084 1.00 96.75 119 ILE A O 1
ATOM 987 N N . HIS A 1 120 ? -6.428 7.138 3.809 1.00 97.50 120 HIS A N 1
ATOM 988 C CA . HIS A 1 120 ? -6.011 6.658 5.132 1.00 97.50 120 HIS A CA 1
ATOM 989 C C . HIS A 1 120 ? -5.183 5.369 5.051 1.00 97.50 120 HIS A C 1
ATOM 991 O O . HIS A 1 120 ? -4.136 5.277 5.690 1.00 97.50 120 HIS A O 1
ATOM 997 N N . LEU A 1 121 ? -5.597 4.403 4.223 1.00 97.62 121 LEU A N 1
ATOM 998 C CA . LEU A 1 121 ? -4.817 3.184 3.977 1.00 97.62 121 LEU A CA 1
ATOM 999 C C . LEU A 1 121 ? -3.466 3.495 3.326 1.00 97.62 121 LEU A C 1
ATOM 1001 O O . LEU A 1 121 ? -2.449 2.923 3.712 1.00 97.62 121 LEU A O 1
ATOM 1005 N N . TRP A 1 122 ? -3.439 4.404 2.352 1.00 97.50 122 TRP A N 1
ATOM 1006 C CA . TRP A 1 122 ? -2.204 4.813 1.692 1.00 97.50 122 TRP A CA 1
ATOM 1007 C C . TRP A 1 122 ? -1.234 5.489 2.664 1.00 97.50 122 TRP A C 1
ATOM 1009 O O . TRP A 1 122 ? -0.058 5.135 2.705 1.00 97.50 122 TRP A O 1
ATOM 1019 N N . ASP A 1 123 ? -1.719 6.443 3.459 1.00 97.69 123 ASP A N 1
ATOM 1020 C CA .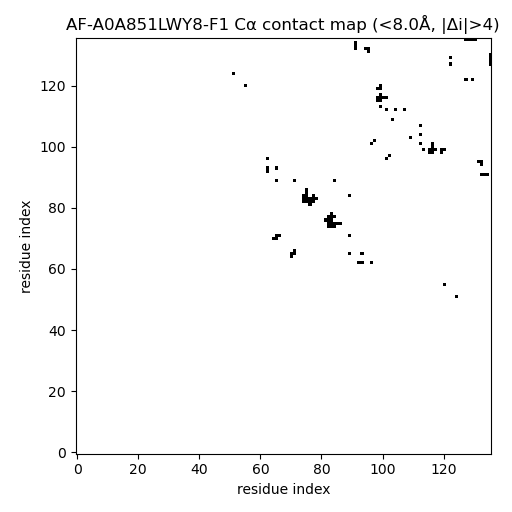 ASP A 1 123 ? -0.911 7.163 4.444 1.00 97.69 123 ASP A CA 1
ATOM 1021 C C . ASP A 1 123 ? -0.327 6.201 5.496 1.00 97.69 123 ASP A C 1
ATOM 1023 O O . ASP A 1 123 ? 0.852 6.333 5.833 1.00 97.69 123 ASP A O 1
ATOM 1027 N N . LEU A 1 124 ? -1.100 5.194 5.928 1.00 97.38 124 LEU A N 1
ATOM 1028 C CA . LEU A 1 124 ? -0.634 4.132 6.827 1.00 97.38 124 LEU A CA 1
ATOM 1029 C C . LEU A 1 124 ? 0.479 3.281 6.194 1.00 97.38 124 LEU A C 1
ATOM 1031 O O . LEU A 1 124 ? 1.507 3.049 6.825 1.00 97.38 124 LEU A O 1
ATOM 1035 N N . LEU A 1 125 ? 0.303 2.822 4.949 1.00 96.62 125 LEU A N 1
ATOM 1036 C CA . LEU A 1 125 ? 1.306 1.996 4.258 1.00 96.62 125 LEU A CA 1
ATOM 1037 C C . LEU A 1 125 ? 2.616 2.746 3.997 1.00 96.62 125 LEU A C 1
ATOM 1039 O O . LEU A 1 125 ? 3.683 2.134 3.983 1.00 96.62 125 LEU A O 1
ATOM 1043 N N . GLU A 1 126 ? 2.534 4.055 3.772 1.00 96.31 126 GLU A N 1
ATOM 1044 C CA . GLU A 1 126 ? 3.703 4.916 3.593 1.00 96.31 126 GLU A CA 1
ATOM 1045 C C . GLU A 1 126 ? 4.314 5.367 4.933 1.00 96.31 126 GLU A C 1
ATOM 1047 O O . GLU A 1 126 ? 5.365 6.007 4.922 1.00 96.31 126 GLU A O 1
ATOM 1052 N N . GLY A 1 127 ? 3.687 5.045 6.073 1.00 96.12 127 GLY A N 1
ATOM 1053 C CA . GLY A 1 127 ? 4.167 5.413 7.408 1.00 96.12 127 GLY A CA 1
ATOM 1054 C C . GLY A 1 127 ? 4.323 6.923 7.577 1.00 96.12 127 GLY A C 1
ATOM 1055 O O . GLY A 1 127 ? 5.332 7.390 8.107 1.00 96.12 127 GLY A O 1
ATOM 1056 N N . LYS A 1 128 ? 3.382 7.704 7.035 1.00 96.25 128 LYS A N 1
ATOM 1057 C CA . LYS A 1 128 ? 3.488 9.166 7.055 1.00 96.25 128 LYS A CA 1
ATOM 1058 C C . LYS A 1 128 ? 3.348 9.701 8.477 1.00 96.25 128 LYS A C 1
ATOM 1060 O O . LYS A 1 128 ? 2.422 9.337 9.180 1.00 96.25 128 LYS A O 1
ATOM 1065 N N . GLU A 1 129 ? 4.169 10.684 8.839 1.00 96.12 129 GLU A N 1
ATOM 1066 C CA . GLU A 1 129 ? 4.039 11.438 10.097 1.00 96.12 129 GLU A CA 1
ATOM 1067 C C . GLU A 1 129 ? 2.879 12.455 10.023 1.00 96.12 129 GLU A C 1
ATOM 1069 O O . GLU A 1 129 ? 3.076 13.674 10.071 1.00 96.12 129 GLU A O 1
ATOM 1074 N N . LYS A 1 130 ? 1.649 11.971 9.826 1.00 96.38 130 LYS A N 1
ATOM 1075 C CA . LYS A 1 130 ? 0.440 12.792 9.698 1.00 96.38 130 LYS A CA 1
ATOM 1076 C C . LYS A 1 130 ? -0.514 12.471 10.850 1.00 96.38 130 LYS A C 1
ATOM 1078 O O . LYS A 1 130 ? -0.879 11.316 10.994 1.00 96.38 130 LYS A O 1
ATOM 1083 N N . PRO A 1 131 ? -1.000 13.471 11.609 1.00 96.94 131 PRO A N 1
ATOM 1084 C CA . PRO A 1 131 ? -1.913 13.210 12.715 1.00 96.94 131 PRO A CA 1
ATOM 1085 C C . PRO A 1 131 ? -3.178 12.455 12.284 1.00 96.94 131 PRO A C 1
ATOM 1087 O O . PRO A 1 131 ? -3.901 12.908 11.389 1.00 96.94 131 PRO A O 1
ATOM 1090 N N . VAL A 1 132 ? -3.464 11.337 12.947 1.00 96.50 132 VAL A N 1
ATOM 1091 C CA . VAL A 1 132 ? -4.629 10.476 12.710 1.00 96.50 132 VAL A CA 1
ATOM 1092 C C . VAL A 1 132 ? -4.977 9.718 13.994 1.00 96.50 132 VAL A C 1
ATOM 1094 O O . VAL A 1 132 ? -4.091 9.255 14.698 1.00 96.50 132 VAL A O 1
ATOM 1097 N N . CYS A 1 133 ? -6.264 9.628 14.351 1.00 95.25 133 CYS A N 1
ATOM 1098 C CA . CYS A 1 133 ? -6.740 8.858 15.517 1.00 95.25 133 CYS A CA 1
ATOM 1099 C C . CYS A 1 133 ? -6.025 9.163 16.856 1.00 95.25 133 CYS A C 1
ATOM 1101 O O . CYS A 1 133 ? -5.916 8.294 17.713 1.00 95.25 133 CYS A O 1
ATOM 1103 N N . GLY A 1 134 ? -5.531 10.395 17.049 1.00 91.69 134 GLY A N 1
ATOM 1104 C CA . GLY A 1 134 ? -4.783 10.785 18.255 1.00 91.69 134 GLY A CA 1
ATOM 1105 C C . GLY A 1 134 ? -3.301 10.380 18.262 1.00 91.69 134 GLY A C 1
ATOM 1106 O O . GLY A 1 134 ? -2.622 10.612 19.259 1.00 91.69 134 GLY A O 1
ATOM 1107 N N . THR A 1 135 ? -2.801 9.835 17.152 1.00 93.56 135 THR A N 1
ATOM 1108 C CA . THR A 1 135 ? -1.409 9.432 16.904 1.00 93.56 135 THR A CA 1
ATOM 1109 C C . THR A 1 135 ? -0.956 9.902 15.506 1.00 93.56 135 THR A C 1
ATOM 1111 O O . THR A 1 135 ? -1.511 10.875 14.984 1.00 93.56 135 THR A O 1
ATOM 1114 N N . THR A 1 136 ? 0.063 9.270 14.921 1.00 92.94 136 THR A N 1
ATOM 1115 C CA . THR A 1 136 ? 0.573 9.459 13.550 1.00 92.94 136 THR A CA 1
ATOM 1116 C C . THR A 1 136 ? 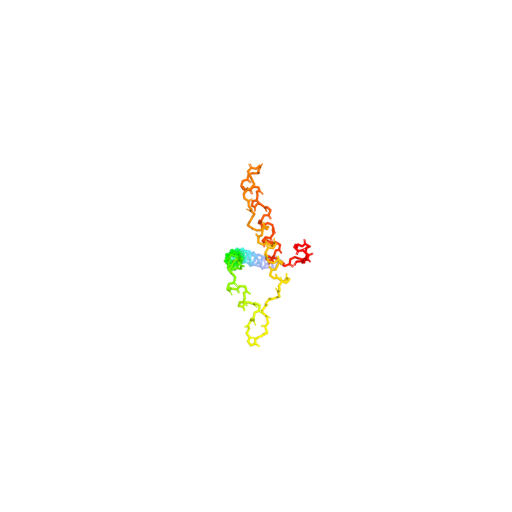0.449 8.191 12.726 1.00 92.94 136 THR A C 1
ATOM 1118 O O . THR A 1 136 ? 0.736 7.121 13.308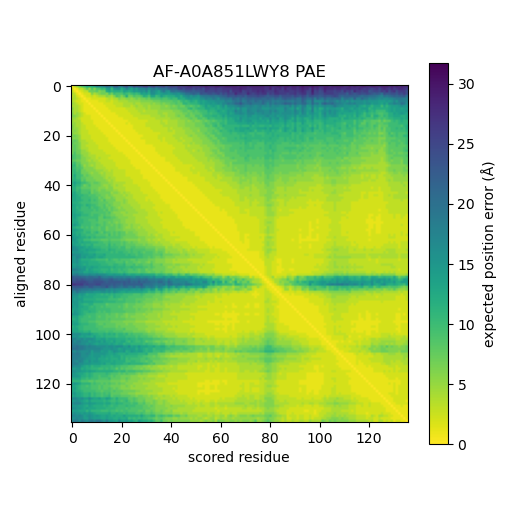 1.00 92.94 136 THR A O 1
#

InterPro domains:
  IPR028816 Caprin [PTHR22922] (1-136)
  IPR041637 Caprin-1 dimerization domain [PF18293] (39-136)

Nearest PDB structures (foldseek):
  4wbe-assembly1_A  TM=9.925E-01  e=5.009E-12  Homo sapiens
  8k9c-assembly1_A  TM=7.766E-01  e=5.902E-09  Homo sapiens
  8k9c-assembly1_B  TM=7.353E-01  e=1.376E-08  Homo sapiens
  8k9d-assembly1_A-2  TM=8.937E-01  e=1.955E-06  Homo sapiens
  5j97-assembly1_B  TM=8.336E-01  e=2.984E-06  Homo sapiens